Protein AF-A0A932HEV0-F1 (afdb_monomer)

Solvent-accessible surface area (backbone atoms only — not comparable to full-atom values)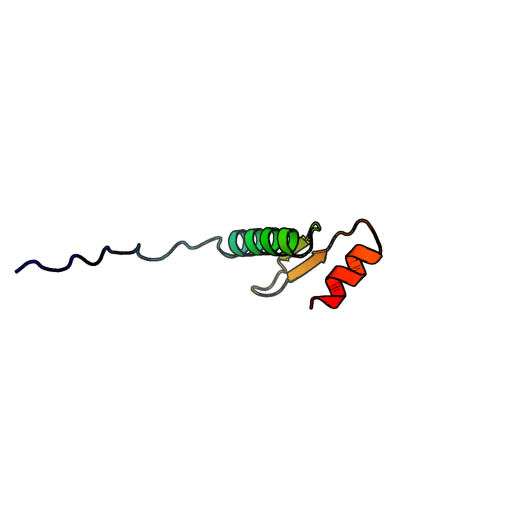: 4483 Å² total; per-residue (Å²): 133,85,83,82,81,74,75,83,84,68,87,79,90,84,81,84,76,59,65,65,55,57,48,52,51,47,25,52,50,49,17,67,75,61,73,35,60,38,43,69,46,77,42,102,47,93,96,42,62,49,79,45,74,51,70,92,47,72,67,56,47,50,63,46,61,80,73,114

Sequence (68 aa):
ERLVARAPGKSETLKRPKADRDVLRLEEELSQRLGTTVRIRAGAKKGSGTPVISYRTLDQLEATLARL

Radius of gyration: 18.94 Å; Cα contacts (8 Å, |Δi|>4): 46; chains: 1; bounding box: 30×20×66 Å

Structure (mmCIF, N/CA/C/O backbone):
data_AF-A0A932HEV0-F1
#
_entry.id   AF-A0A932HEV0-F1
#
loop_
_atom_site.group_PDB
_atom_site.id
_atom_site.type_symbol
_atom_site.label_atom_id
_atom_site.label_alt_id
_atom_site.label_comp_id
_atom_site.label_asym_id
_atom_site.label_entity_id
_atom_site.label_seq_id
_atom_site.pdbx_PDB_ins_code
_atom_site.Cartn_x
_atom_site.Cartn_y
_atom_site.Cartn_z
_atom_site.occupancy
_atom_site.B_iso_or_equiv
_atom_site.auth_seq_id
_atom_site.auth_comp_id
_atom_site.auth_asym_id
_atom_site.auth_atom_id
_atom_site.pdbx_PDB_model_num
ATOM 1 N N . GLU A 1 1 ? -12.088 1.800 -56.594 1.00 48.59 1 GLU A N 1
ATOM 2 C CA . GLU A 1 1 ? -12.677 2.587 -55.486 1.00 48.59 1 GLU A CA 1
ATOM 3 C C . GLU A 1 1 ? -11.674 2.755 -54.343 1.00 48.59 1 GLU A C 1
ATOM 5 O O . GLU A 1 1 ? -10.530 2.346 -54.508 1.00 48.59 1 GLU A O 1
ATOM 10 N N . ARG A 1 2 ? -12.034 3.475 -53.270 1.00 54.59 2 ARG A N 1
ATOM 11 C CA . ARG A 1 2 ? -11.077 4.164 -52.377 1.00 54.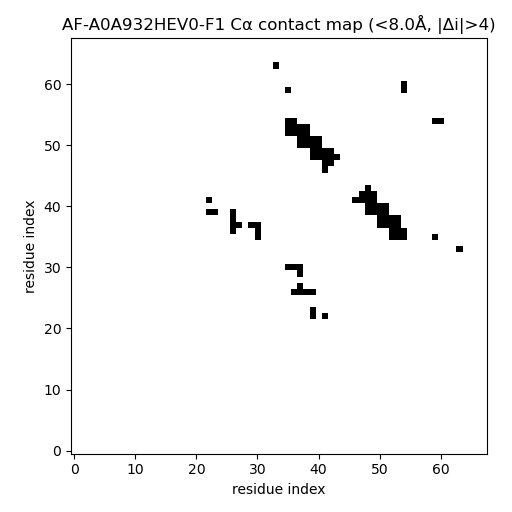59 2 ARG A CA 1
ATOM 12 C C . ARG A 1 2 ? -10.257 3.224 -51.483 1.00 54.59 2 ARG A C 1
ATOM 14 O O . ARG A 1 2 ? -10.784 2.302 -50.870 1.00 54.59 2 ARG A O 1
ATOM 21 N N . LEU A 1 3 ? -8.970 3.550 -51.352 1.00 56.16 3 LEU A N 1
ATOM 22 C CA . LEU A 1 3 ? -8.038 2.949 -50.396 1.00 56.16 3 LEU A CA 1
ATOM 23 C C . LEU A 1 3 ? -8.526 3.171 -48.956 1.00 56.16 3 LEU A C 1
ATOM 25 O O . LEU A 1 3 ? -8.786 4.305 -48.550 1.00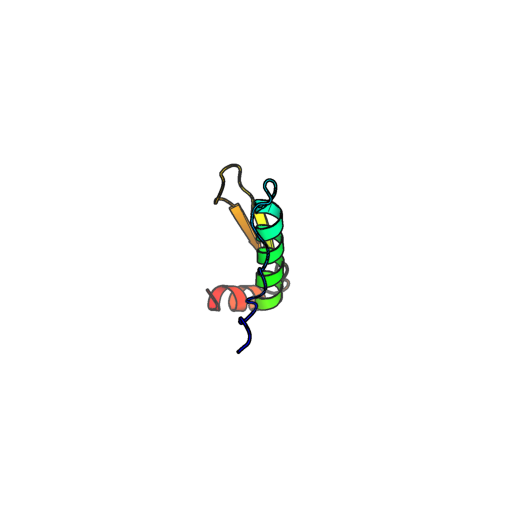 56.16 3 LEU A O 1
ATOM 29 N N . VAL A 1 4 ? -8.611 2.094 -48.173 1.00 58.00 4 VAL A N 1
ATOM 30 C CA . VAL A 1 4 ? -8.993 2.157 -46.756 1.00 58.00 4 VAL A CA 1
ATOM 31 C C . VAL A 1 4 ? -7.798 2.645 -45.939 1.00 58.00 4 VAL A C 1
ATOM 33 O O . VAL A 1 4 ? -6.876 1.884 -45.641 1.00 58.00 4 VAL A O 1
ATOM 36 N N . ALA A 1 5 ? -7.813 3.923 -45.564 1.00 56.56 5 ALA A N 1
ATOM 37 C CA . ALA A 1 5 ? -6.802 4.510 -44.694 1.00 56.56 5 ALA A CA 1
ATOM 38 C C . ALA A 1 5 ? -6.918 3.941 -43.267 1.00 56.56 5 ALA A C 1
ATOM 40 O O . ALA A 1 5 ? -7.618 4.488 -42.415 1.00 56.56 5 ALA A O 1
ATOM 41 N N . ARG A 1 6 ? -6.211 2.836 -42.990 1.00 57.78 6 ARG A N 1
ATOM 42 C CA . ARG A 1 6 ? -5.947 2.393 -41.612 1.00 57.78 6 ARG A CA 1
ATOM 43 C C . ARG A 1 6 ? -5.165 3.504 -40.914 1.00 57.78 6 ARG A C 1
ATOM 45 O O . ARG A 1 6 ? -4.041 3.807 -41.306 1.00 57.78 6 ARG A O 1
ATOM 52 N N . ALA A 1 7 ? -5.763 4.106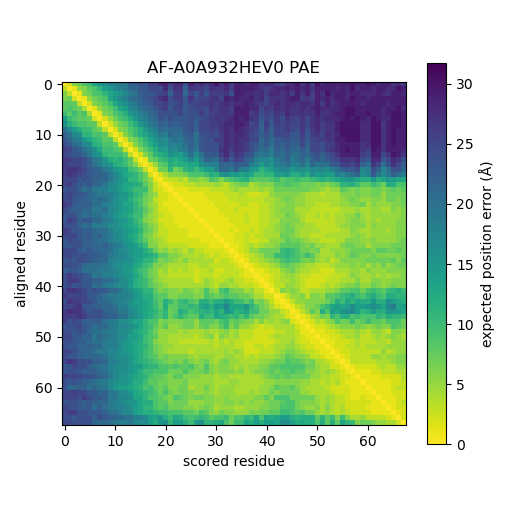 -39.890 1.00 59.59 7 ALA A N 1
ATOM 53 C CA . ALA A 1 7 ? -5.090 5.107 -39.076 1.00 59.59 7 ALA A CA 1
ATOM 54 C C . ALA A 1 7 ? -3.812 4.507 -38.451 1.00 59.59 7 ALA A C 1
ATOM 56 O O . ALA A 1 7 ? -3.889 3.427 -37.853 1.00 59.59 7 ALA A O 1
ATOM 57 N N . PRO A 1 8 ? -2.647 5.174 -38.544 1.00 51.19 8 PRO A N 1
ATOM 58 C CA . PRO A 1 8 ? -1.449 4.733 -37.846 1.00 51.19 8 PRO A CA 1
ATOM 59 C C . PRO A 1 8 ? -1.628 4.986 -36.345 1.00 51.19 8 PRO A C 1
ATOM 61 O O . PRO A 1 8 ? -1.430 6.094 -35.842 1.00 51.19 8 PRO A O 1
ATOM 64 N N . GLY A 1 9 ? -2.019 3.938 -35.620 1.00 52.09 9 GLY A N 1
ATOM 65 C CA . GLY A 1 9 ? -2.129 3.919 -34.163 1.00 52.09 9 GLY A CA 1
ATOM 66 C C . GLY A 1 9 ? -0.765 3.990 -33.472 1.00 52.09 9 GLY A C 1
ATOM 67 O O . GLY A 1 9 ? -0.337 3.006 -32.889 1.00 52.09 9 GLY A O 1
ATOM 68 N N . LYS A 1 10 ? -0.120 5.162 -33.553 1.00 53.97 10 LYS A N 1
ATOM 69 C CA . LYS A 1 10 ? 1.051 5.643 -32.793 1.00 53.97 10 LYS A CA 1
ATOM 70 C C . LYS A 1 10 ? 2.192 4.639 -32.567 1.00 53.97 10 LYS A C 1
ATOM 72 O O . LYS A 1 10 ? 2.184 3.856 -31.620 1.00 53.97 10 LYS A O 1
ATOM 77 N N . SER A 1 11 ? 3.253 4.812 -33.355 1.00 50.16 11 SER A N 1
ATOM 78 C CA . SER A 1 11 ? 4.585 4.273 -33.081 1.00 50.16 11 SER A CA 1
ATOM 79 C C . SER A 1 11 ? 5.059 4.556 -31.647 1.00 50.16 11 SER A C 1
ATOM 81 O O . SER A 1 11 ? 5.140 5.698 -31.206 1.00 50.16 11 SER A O 1
ATOM 83 N N . GLU A 1 12 ? 5.380 3.468 -30.954 1.00 54.28 12 GLU A N 1
ATOM 84 C CA . GLU A 1 12 ? 6.707 3.175 -30.401 1.00 54.28 12 GLU A CA 1
ATOM 85 C C . GLU A 1 12 ? 7.451 4.184 -29.497 1.00 54.28 12 GLU A C 1
ATOM 87 O O . GLU A 1 12 ? 7.781 5.313 -29.841 1.00 54.28 12 GLU A O 1
ATOM 92 N N . THR A 1 13 ? 7.969 3.610 -28.404 1.00 50.34 13 THR A N 1
ATOM 93 C CA . THR A 1 13 ? 9.227 3.975 -27.722 1.00 50.34 13 THR A CA 1
ATOM 94 C C . THR A 1 13 ? 9.307 5.268 -26.896 1.00 50.34 13 THR A C 1
ATOM 96 O O . THR A 1 13 ? 9.888 6.260 -27.317 1.00 50.34 13 THR A O 1
ATOM 99 N N . LEU A 1 14 ? 8.972 5.161 -25.599 1.00 51.84 14 LEU A N 1
ATOM 100 C CA . LEU A 1 14 ? 9.589 6.001 -24.559 1.00 51.84 14 LEU A CA 1
ATOM 101 C C . LEU A 1 14 ? 10.223 5.205 -23.408 1.00 51.84 14 LEU A C 1
ATOM 103 O O . LEU A 1 14 ? 9.641 4.277 -22.846 1.00 51.84 14 LEU A O 1
ATOM 107 N N . LYS A 1 15 ? 11.466 5.610 -23.108 1.00 53.56 15 LYS A N 1
ATOM 108 C CA . LYS A 1 15 ? 12.499 4.946 -22.295 1.00 53.56 15 LYS A CA 1
ATOM 109 C C . LYS A 1 15 ? 13.382 6.068 -21.705 1.00 53.56 15 LYS A C 1
ATOM 111 O O . LYS A 1 15 ? 13.842 6.891 -22.485 1.00 53.56 1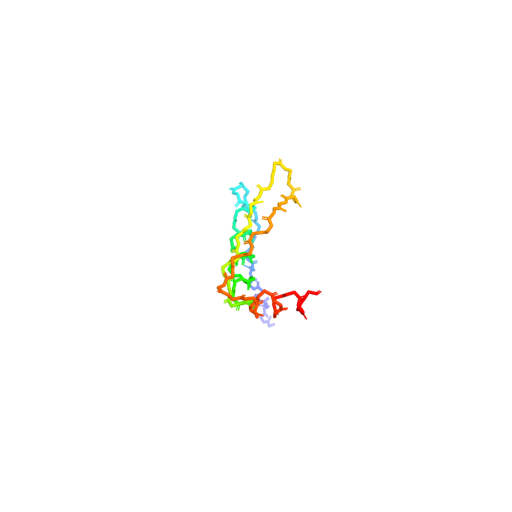5 LYS A O 1
ATOM 116 N N . ARG A 1 16 ? 13.748 6.171 -20.425 1.00 48.94 16 ARG A N 1
ATOM 117 C CA . ARG A 1 16 ? 13.123 5.774 -19.136 1.00 48.94 16 ARG A CA 1
ATOM 118 C C . ARG A 1 16 ? 12.183 6.914 -18.657 1.00 48.94 16 ARG A C 1
ATOM 120 O O . ARG A 1 16 ? 12.262 7.977 -19.267 1.00 48.94 16 ARG A O 1
ATOM 127 N N . PRO A 1 17 ? 11.348 6.784 -17.598 1.00 49.53 17 PRO A N 1
ATOM 128 C CA . PRO A 1 17 ? 11.138 5.682 -16.651 1.00 49.53 17 PRO A CA 1
ATOM 129 C C . PRO A 1 17 ? 9.747 5.034 -16.792 1.00 49.53 17 PRO A C 1
ATOM 131 O O . PRO A 1 17 ? 8.713 5.635 -16.510 1.00 49.53 17 PRO A O 1
ATOM 134 N N . LYS A 1 18 ? 9.724 3.775 -17.240 1.00 52.72 18 LYS A N 1
ATOM 135 C CA . LYS A 1 18 ? 8.478 3.014 -17.402 1.00 52.72 18 LYS A CA 1
ATOM 136 C C . LYS A 1 18 ? 8.031 2.322 -16.102 1.00 52.72 18 LYS A C 1
ATOM 138 O O . LYS A 1 18 ? 6.838 2.237 -15.851 1.00 52.72 18 LYS A O 1
ATOM 143 N N . ALA A 1 19 ? 8.988 1.923 -15.256 1.00 57.69 19 ALA A N 1
ATOM 144 C CA . ALA A 1 19 ? 8.725 1.243 -13.987 1.00 57.69 19 ALA A CA 1
ATOM 145 C C . ALA A 1 19 ? 7.793 2.057 -13.079 1.00 57.69 19 ALA A C 1
ATOM 147 O O . ALA A 1 19 ? 6.735 1.565 -12.722 1.00 57.69 19 ALA A O 1
ATOM 148 N N . ASP A 1 20 ? 8.131 3.310 -12.781 1.00 66.88 20 ASP A N 1
ATOM 149 C CA . ASP A 1 20 ? 7.389 4.137 -11.825 1.00 66.88 20 ASP A CA 1
ATOM 150 C C . ASP A 1 20 ? 5.948 4.417 -12.276 1.00 66.88 20 ASP A C 1
ATOM 152 O O . ASP A 1 20 ? 5.041 4.420 -11.454 1.00 66.88 20 ASP A O 1
ATOM 156 N N . ARG A 1 21 ? 5.702 4.587 -13.585 1.00 71.56 21 ARG A N 1
ATOM 157 C CA . ARG A 1 21 ? 4.342 4.789 -14.121 1.00 71.56 21 ARG A CA 1
ATOM 158 C C . ARG A 1 21 ? 3.497 3.519 -14.141 1.00 71.56 21 ARG A C 1
ATOM 160 O O . ARG A 1 21 ? 2.306 3.602 -13.857 1.00 71.56 21 ARG A O 1
ATOM 167 N N . ASP A 1 22 ? 4.081 2.375 -14.494 1.00 77.94 22 ASP A N 1
ATOM 168 C CA . ASP A 1 22 ? 3.362 1.098 -14.430 1.00 77.94 22 ASP A CA 1
ATOM 169 C C . ASP A 1 22 ? 3.105 0.696 -12.964 1.00 77.94 22 ASP A C 1
ATOM 171 O O . ASP A 1 22 ? 2.025 0.206 -12.656 1.00 77.94 22 ASP A O 1
ATOM 175 N N . VAL A 1 23 ? 4.043 0.984 -12.050 1.00 79.50 23 VAL A N 1
ATOM 176 C CA . VAL A 1 23 ? 3.891 0.782 -10.599 1.00 79.50 23 VAL A CA 1
ATOM 177 C C . VAL A 1 23 ? 2.805 1.688 -10.017 1.00 79.50 23 VAL A C 1
ATOM 179 O O . VAL A 1 23 ? 1.894 1.155 -9.396 1.00 79.50 23 VAL A O 1
ATOM 182 N N 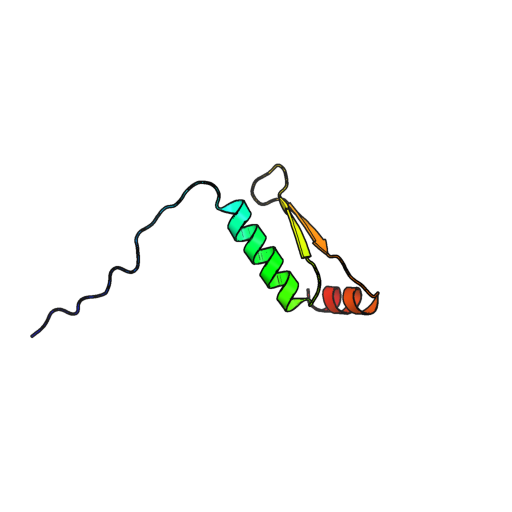. LEU A 1 24 ? 2.825 3.000 -10.288 1.00 83.12 24 LEU A N 1
ATOM 183 C CA . LEU A 1 24 ? 1.776 3.937 -9.854 1.00 83.12 24 LEU A CA 1
ATOM 184 C C . LEU A 1 24 ? 0.388 3.507 -10.338 1.00 83.12 24 LEU A C 1
ATOM 186 O O . LEU A 1 24 ? -0.560 3.487 -9.560 1.00 83.12 24 LEU A O 1
ATOM 190 N N . ARG A 1 25 ? 0.267 3.090 -11.605 1.00 85.94 25 ARG A N 1
ATOM 191 C CA . ARG A 1 25 ? -0.994 2.552 -12.131 1.00 85.94 25 ARG A CA 1
ATOM 192 C C . ARG A 1 25 ? -1.426 1.280 -11.395 1.00 85.94 25 ARG A C 1
ATOM 194 O 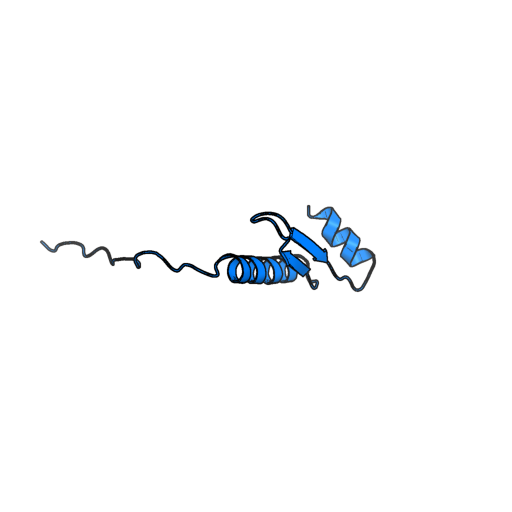O . ARG A 1 25 ? -2.618 1.115 -11.159 1.00 85.94 25 ARG A O 1
ATOM 201 N N . LEU A 1 26 ? -0.493 0.388 -11.056 1.00 85.69 26 LEU A N 1
ATOM 202 C CA . LEU A 1 26 ? -0.800 -0.831 -10.306 1.00 85.69 26 LEU A CA 1
ATOM 203 C C . LEU A 1 26 ? -1.218 -0.507 -8.861 1.00 85.69 26 LEU A C 1
ATOM 205 O O . LEU A 1 26 ? -2.160 -1.108 -8.360 1.00 85.69 26 LEU A O 1
ATOM 209 N N . GLU A 1 27 ? -0.564 0.461 -8.210 1.00 86.44 27 GLU A N 1
ATOM 210 C CA . GLU A 1 27 ? -0.956 0.994 -6.898 1.00 86.44 27 GLU A CA 1
ATOM 211 C C . GLU A 1 27 ? -2.385 1.554 -6.938 1.00 86.44 27 GLU A C 1
ATOM 213 O O . GLU A 1 27 ? -3.205 1.184 -6.099 1.00 86.44 27 GLU A O 1
ATOM 218 N N . GLU A 1 28 ? -2.711 2.389 -7.931 1.00 88.12 28 GLU A N 1
ATOM 219 C CA . GLU A 1 28 ? -4.052 2.958 -8.108 1.00 88.12 28 GLU A CA 1
ATOM 220 C C . GLU A 1 28 ? -5.112 1.890 -8.415 1.00 88.12 28 GLU A C 1
ATOM 222 O O . GLU A 1 28 ? -6.171 1.896 -7.788 1.00 88.12 28 GLU A O 1
ATOM 227 N N . GLU A 1 29 ? -4.845 0.951 -9.331 1.00 87.75 29 GLU A N 1
ATOM 228 C CA . GLU A 1 29 ? -5.802 -0.106 -9.688 1.00 87.75 29 GLU A CA 1
ATOM 229 C C . GLU A 1 29 ? -6.068 -1.047 -8.506 1.00 87.75 29 GLU A C 1
ATOM 231 O O . GLU A 1 29 ? -7.223 -1.329 -8.180 1.00 87.75 29 GLU A O 1
ATOM 236 N N . LEU A 1 30 ? -5.010 -1.505 -7.827 1.00 85.12 30 LEU A N 1
ATOM 237 C CA . LEU A 1 30 ? -5.140 -2.334 -6.631 1.00 85.12 30 LEU A CA 1
ATOM 238 C C . LEU A 1 30 ? -5.880 -1.568 -5.531 1.00 85.12 30 LEU A C 1
ATOM 240 O O . LEU A 1 30 ? -6.784 -2.127 -4.915 1.00 85.12 30 LEU A O 1
ATOM 244 N N . SER A 1 31 ? -5.573 -0.283 -5.337 1.00 85.88 31 SER A N 1
ATOM 245 C CA . SER A 1 31 ? -6.257 0.574 -4.365 1.00 85.88 31 SER A CA 1
ATOM 246 C C . SER A 1 31 ? -7.755 0.719 -4.656 1.00 85.88 31 SER A C 1
ATOM 248 O O . SER A 1 31 ? -8.578 0.586 -3.749 1.00 85.88 31 SER A O 1
ATOM 250 N N . GLN A 1 32 ? -8.134 0.897 -5.927 1.00 85.50 32 GLN A N 1
ATOM 251 C CA . GLN A 1 32 ? -9.536 0.938 -6.354 1.00 85.50 32 GLN A CA 1
ATOM 252 C C . GLN A 1 32 ? -10.252 -0.410 -6.184 1.00 85.50 32 GLN A C 1
ATOM 254 O O . GLN A 1 32 ? -11.396 -0.432 -5.735 1.00 85.50 32 GLN A O 1
ATOM 259 N N . ARG A 1 33 ? -9.602 -1.536 -6.511 1.00 82.31 33 ARG A N 1
ATOM 260 C CA . ARG A 1 33 ? -10.205 -2.878 -6.391 1.00 82.31 33 ARG A CA 1
ATOM 261 C C . ARG A 1 33 ? -10.352 -3.364 -4.953 1.00 82.31 33 ARG A C 1
ATOM 263 O O . ARG A 1 33 ? -11.318 -4.058 -4.649 1.00 82.31 33 ARG A O 1
ATOM 270 N N . LEU A 1 34 ? -9.384 -3.040 -4.101 1.00 79.69 34 LEU A N 1
ATOM 271 C CA . LEU A 1 34 ? -9.331 -3.451 -2.695 1.00 79.69 34 LEU A CA 1
ATOM 272 C C . LEU A 1 34 ? -10.012 -2.434 -1.766 1.00 79.69 34 LEU A C 1
ATOM 274 O O . LEU A 1 34 ? -10.209 -2.710 -0.585 1.00 79.69 34 LEU A O 1
ATOM 278 N N . GLY A 1 35 ? -10.363 -1.248 -2.277 1.00 82.12 35 GLY A N 1
ATOM 279 C CA . GLY A 1 35 ? -10.953 -0.165 -1.491 1.00 82.12 35 GLY A CA 1
ATOM 280 C C . GLY A 1 35 ? -10.016 0.370 -0.402 1.00 82.12 35 GLY A C 1
ATOM 281 O O . GLY A 1 35 ? -10.489 0.868 0.620 1.00 82.12 35 GLY A O 1
ATOM 282 N N . THR A 1 36 ? -8.697 0.227 -0.571 1.00 84.19 36 THR A N 1
ATOM 283 C CA . THR A 1 36 ? -7.712 0.551 0.468 1.00 84.19 36 THR A CA 1
ATOM 284 C C . THR A 1 36 ? -6.369 0.995 -0.095 1.00 84.19 36 THR A C 1
ATOM 286 O O . THR A 1 36 ? -5.993 0.600 -1.190 1.00 84.19 36 THR A O 1
ATOM 289 N N . THR A 1 37 ? -5.600 1.789 0.651 1.00 85.25 37 THR A N 1
ATOM 290 C CA . THR A 1 37 ? -4.331 2.339 0.152 1.00 85.25 37 THR A CA 1
ATOM 291 C C . THR A 1 37 ? -3.262 1.255 -0.016 1.00 85.25 37 THR A C 1
ATOM 293 O O . THR A 1 37 ? -2.610 0.847 0.949 1.00 85.25 37 THR A O 1
ATOM 296 N N . VAL A 1 38 ? -3.036 0.840 -1.262 1.00 86.38 38 VAL A N 1
ATOM 297 C CA . VAL A 1 38 ? -1.911 -0.011 -1.669 1.00 86.38 38 VAL A CA 1
ATOM 298 C C . VAL A 1 38 ? -0.746 0.861 -2.119 1.00 86.38 38 VAL A C 1
ATOM 300 O O . VAL A 1 38 ? -0.938 1.840 -2.837 1.00 86.38 38 VAL A O 1
ATOM 303 N N . ARG A 1 39 ? 0.468 0.508 -1.690 1.00 86.44 39 ARG A N 1
ATOM 304 C CA . ARG A 1 39 ? 1.695 1.222 -2.039 1.00 86.44 39 ARG A CA 1
ATOM 305 C C . ARG A 1 39 ? 2.825 0.249 -2.360 1.00 86.44 39 ARG A C 1
ATOM 307 O O . ARG A 1 39 ? 3.171 -0.582 -1.529 1.00 86.44 39 ARG A O 1
ATOM 314 N N . ILE A 1 40 ? 3.424 0.330 -3.537 1.00 84.31 40 ILE A N 1
ATOM 315 C CA . ILE A 1 40 ? 4.413 -0.630 -4.032 1.00 84.31 40 ILE A CA 1
ATOM 316 C C . ILE A 1 40 ? 5.801 -0.006 -3.938 1.00 84.31 40 ILE A C 1
ATOM 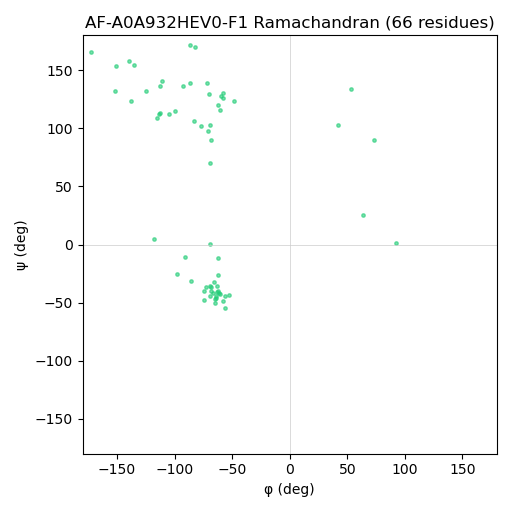318 O O . ILE A 1 40 ? 6.157 0.919 -4.665 1.00 84.31 40 ILE A O 1
ATOM 322 N N . ARG A 1 41 ? 6.640 -0.552 -3.057 1.00 84.06 41 ARG A N 1
ATOM 323 C CA . ARG A 1 41 ? 8.057 -0.187 -3.005 1.00 84.06 41 ARG A CA 1
ATOM 324 C C . ARG A 1 41 ? 8.817 -0.986 -4.056 1.00 84.06 41 ARG A C 1
ATOM 326 O O . ARG A 1 41 ? 9.043 -2.181 -3.870 1.00 84.06 41 ARG A O 1
ATOM 333 N N . ALA A 1 42 ? 9.223 -0.333 -5.143 1.00 77.00 42 ALA A N 1
ATOM 334 C CA . ALA A 1 42 ? 10.145 -0.921 -6.111 1.00 77.00 42 ALA A CA 1
ATOM 335 C C . ALA A 1 42 ? 11.463 -1.310 -5.413 1.00 77.00 42 ALA A C 1
ATOM 337 O O . ALA A 1 42 ? 12.079 -0.497 -4.722 1.00 77.00 42 ALA A O 1
ATOM 338 N N . GLY A 1 43 ? 11.876 -2.568 -5.561 1.00 74.38 43 GLY A N 1
ATOM 339 C CA . GLY A 1 43 ? 13.121 -3.081 -5.001 1.00 74.38 43 GLY A CA 1
ATOM 340 C C . GLY A 1 43 ? 14.329 -2.754 -5.882 1.00 74.38 43 GLY A C 1
ATOM 341 O O . GLY A 1 43 ? 14.198 -2.367 -7.040 1.00 74.38 43 GLY A O 1
ATOM 342 N N . ALA A 1 44 ? 15.533 -2.990 -5.356 1.00 71.50 44 ALA A N 1
ATOM 343 C CA . ALA A 1 44 ? 16.791 -2.728 -6.069 1.00 71.50 44 ALA A CA 1
ATOM 344 C C . ALA A 1 44 ? 16.988 -3.561 -7.359 1.00 71.50 44 ALA A C 1
ATOM 346 O O . ALA A 1 44 ? 17.893 -3.280 -8.143 1.00 71.50 44 ALA A O 1
ATOM 347 N N . LYS A 1 45 ? 16.159 -4.590 -7.592 1.00 74.25 45 LYS A N 1
ATOM 348 C CA . LYS A 1 45 ? 16.161 -5.416 -8.807 1.00 74.25 45 LYS A CA 1
ATOM 349 C C . LYS A 1 45 ? 14.880 -5.196 -9.607 1.00 74.25 45 LYS A C 1
ATOM 351 O O . LYS A 1 45 ? 13.777 -5.193 -9.069 1.00 74.25 45 LYS A O 1
ATOM 356 N N . LYS A 1 46 ? 15.034 -5.062 -10.924 1.00 66.88 46 LYS A N 1
ATOM 357 C CA . LYS A 1 46 ? 13.932 -4.865 -11.870 1.00 66.88 46 LYS A CA 1
ATOM 358 C C . LYS A 1 46 ? 12.991 -6.078 -11.854 1.00 66.88 46 LYS A C 1
ATOM 360 O O . LYS A 1 46 ? 13.423 -7.180 -12.170 1.00 66.88 46 LYS A O 1
ATOM 365 N N . GLY A 1 47 ? 11.720 -5.858 -11.514 1.00 71.12 47 GLY A N 1
ATOM 366 C CA . GLY A 1 47 ? 10.722 -6.925 -11.341 1.00 71.12 47 GLY A CA 1
ATOM 367 C C . GLY A 1 47 ? 10.598 -7.457 -9.907 1.00 71.12 47 GLY A C 1
ATOM 368 O O . GLY A 1 47 ? 9.789 -8.343 -9.666 1.00 71.12 47 GLY A O 1
ATOM 369 N N . SER A 1 48 ? 11.354 -6.915 -8.949 1.00 75.75 48 SER A N 1
ATOM 370 C CA . SER A 1 48 ? 11.188 -7.187 -7.519 1.00 75.75 48 SER A CA 1
ATOM 371 C C . SER A 1 48 ? 10.659 -5.943 -6.807 1.00 75.75 48 SER A C 1
ATOM 373 O O . SER A 1 48 ? 11.093 -4.827 -7.091 1.00 75.75 48 SER A O 1
ATOM 375 N N . GLY A 1 49 ? 9.753 -6.121 -5.852 1.00 80.00 49 GLY A N 1
ATOM 376 C CA . GLY A 1 49 ? 9.212 -5.037 -5.039 1.00 80.00 49 GLY A CA 1
ATOM 377 C C . GLY A 1 49 ? 8.337 -5.569 -3.912 1.00 80.00 49 GLY A C 1
ATOM 378 O O . GLY A 1 49 ? 7.961 -6.739 -3.914 1.00 80.00 49 GLY A O 1
ATOM 379 N N . THR A 1 50 ? 8.028 -4.708 -2.949 1.00 85.88 50 THR A N 1
ATOM 380 C CA . THR A 1 50 ? 7.196 -5.046 -1.791 1.00 85.88 50 THR A CA 1
ATOM 381 C C . THR A 1 50 ? 5.890 -4.256 -1.866 1.00 85.88 50 THR A C 1
ATOM 383 O O . THR A 1 50 ? 5.935 -3.029 -1.724 1.00 85.88 50 THR A O 1
ATOM 386 N N . PRO A 1 51 ? 4.733 -4.907 -2.085 1.00 84.00 51 PRO A N 1
ATOM 387 C CA . PRO A 1 51 ? 3.442 -4.267 -1.886 1.00 84.00 51 PRO A CA 1
ATOM 388 C C . PRO A 1 51 ? 3.211 -4.057 -0.384 1.00 84.00 51 PRO A C 1
ATOM 390 O O . PRO A 1 51 ? 3.370 -4.968 0.425 1.00 84.00 51 PRO A O 1
ATOM 393 N N . VAL A 1 52 ? 2.851 -2.835 -0.012 1.00 87.25 52 VAL A N 1
ATOM 394 C CA . VAL A 1 52 ? 2.497 -2.412 1.341 1.00 87.25 52 VAL A CA 1
ATOM 395 C C . VAL A 1 52 ? 1.029 -2.015 1.302 1.00 87.25 52 VAL A C 1
ATOM 397 O O . VAL A 1 52 ? 0.667 -1.006 0.698 1.00 87.25 52 VAL A O 1
ATOM 400 N N . ILE A 1 53 ? 0.180 -2.829 1.916 1.00 86.19 53 ILE A N 1
ATOM 401 C CA . ILE A 1 53 ? -1.266 -2.618 1.953 1.00 86.19 53 ILE A CA 1
ATOM 402 C C . ILE A 1 53 ? -1.592 -1.986 3.303 1.00 86.19 53 ILE A C 1
ATOM 404 O O . ILE A 1 53 ? -1.379 -2.598 4.347 1.00 86.19 53 ILE A O 1
ATOM 408 N N . SER A 1 54 ? -2.078 -0.748 3.288 1.00 86.44 54 SER A N 1
ATOM 409 C CA . SER A 1 54 ? -2.623 -0.107 4.488 1.00 86.44 54 SER A CA 1
ATOM 410 C C . SER A 1 54 ? -4.092 -0.490 4.605 1.00 86.44 54 SER A C 1
ATOM 412 O O . SER A 1 54 ? -4.791 -0.476 3.596 1.00 86.44 54 SER A O 1
ATOM 414 N N . TYR A 1 55 ? -4.579 -0.790 5.805 1.00 84.62 55 TYR A N 1
ATOM 415 C CA . TYR A 1 55 ? -5.986 -1.103 6.073 1.00 84.62 55 TYR A CA 1
ATOM 416 C C . TYR A 1 55 ? -6.459 -0.373 7.336 1.00 84.62 55 TYR A C 1
ATOM 418 O O . TYR A 1 55 ? -5.652 -0.011 8.193 1.00 84.62 55 TYR A O 1
ATOM 426 N N . ARG A 1 56 ? -7.766 -0.110 7.434 1.00 84.94 56 ARG A N 1
ATOM 427 C CA . ARG A 1 56 ? -8.398 0.581 8.574 1.00 84.94 56 ARG A CA 1
ATOM 428 C C . ARG A 1 56 ? -9.033 -0.370 9.588 1.00 84.94 56 ARG A C 1
ATOM 430 O O . ARG A 1 56 ? -9.183 0.007 10.745 1.00 84.94 56 ARG A O 1
ATOM 437 N N . THR A 1 57 ? -9.417 -1.571 9.164 1.00 86.12 57 THR A N 1
ATOM 438 C CA . THR A 1 57 ? -10.085 -2.588 9.991 1.00 86.12 57 THR A CA 1
ATOM 439 C C . THR A 1 57 ? -9.544 -3.978 9.665 1.00 86.12 57 THR A C 1
ATOM 441 O O . THR A 1 57 ? -9.012 -4.199 8.578 1.00 86.12 57 THR A O 1
ATOM 444 N N . LEU A 1 58 ? -9.685 -4.924 10.600 1.00 87.81 58 LEU A N 1
ATOM 445 C CA . LEU A 1 58 ? -9.294 -6.321 10.375 1.00 87.81 58 LEU A CA 1
ATOM 446 C C . LEU A 1 58 ? -10.129 -6.966 9.253 1.00 87.81 58 LEU A C 1
ATOM 448 O O . LEU A 1 58 ? -9.575 -7.618 8.378 1.00 87.81 58 LEU A O 1
ATOM 452 N N . ASP A 1 59 ? -11.431 -6.677 9.225 1.00 86.06 59 ASP A N 1
ATOM 453 C CA . ASP A 1 59 ? -12.369 -7.079 8.167 1.00 86.06 59 ASP A CA 1
ATOM 454 C C . ASP A 1 59 ? -11.886 -6.685 6.754 1.00 86.06 59 ASP A C 1
ATOM 456 O O . ASP A 1 59 ? -11.883 -7.507 5.843 1.00 86.06 59 ASP A O 1
ATOM 460 N N . GLN A 1 60 ? -11.358 -5.467 6.579 1.00 84.12 60 GLN A N 1
ATOM 461 C CA . GLN A 1 60 ? -10.811 -5.017 5.293 1.00 84.12 60 GLN A CA 1
ATOM 462 C C . GLN A 1 60 ? -9.551 -5.799 4.874 1.00 84.12 60 GLN A C 1
ATOM 464 O O . GLN A 1 60 ? -9.320 -6.006 3.678 1.00 84.12 60 GLN A O 1
ATOM 469 N N . LEU A 1 61 ? -8.733 -6.236 5.839 1.00 86.19 61 LEU A N 1
ATOM 470 C CA . LEU A 1 61 ? -7.588 -7.108 5.575 1.00 86.19 61 LEU A CA 1
ATOM 471 C C . LEU A 1 61 ? -8.056 -8.512 5.165 1.00 86.19 61 LEU A C 1
ATOM 473 O O . LEU A 1 61 ? -7.547 -9.048 4.184 1.00 86.19 61 LEU A O 1
ATOM 477 N N . GLU A 1 62 ? -9.049 -9.086 5.846 1.00 86.25 62 GLU A N 1
ATOM 478 C CA . GLU A 1 62 ? -9.608 -10.392 5.471 1.00 86.25 62 GLU A CA 1
ATOM 479 C C . GLU A 1 62 ? -10.280 -10.351 4.092 1.00 86.25 62 GLU A C 1
ATOM 481 O O . GLU A 1 62 ? -9.988 -11.188 3.241 1.00 86.25 62 GLU A O 1
ATOM 486 N N . ALA A 1 63 ? -11.080 -9.320 3.805 1.00 83.69 63 ALA A N 1
ATOM 487 C CA . ALA A 1 63 ? -11.700 -9.106 2.495 1.00 83.69 63 ALA A CA 1
ATOM 488 C C . ALA A 1 63 ? -10.677 -8.885 1.360 1.00 83.69 63 ALA A C 1
ATOM 490 O O . ALA A 1 63 ? -10.973 -9.169 0.197 1.00 83.69 63 ALA A O 1
ATOM 491 N N . THR A 1 64 ? -9.479 -8.391 1.691 1.00 82.94 64 THR A N 1
ATOM 492 C CA . THR A 1 64 ? -8.333 -8.287 0.773 1.00 82.94 64 THR A CA 1
ATOM 493 C C . THR A 1 64 ? -7.699 -9.654 0.519 1.00 82.94 64 THR A C 1
ATOM 495 O O . THR A 1 64 ? -7.456 -10.014 -0.631 1.00 82.94 64 THR A O 1
ATOM 498 N N . LEU A 1 65 ? -7.444 -10.425 1.581 1.00 82.62 65 LEU A N 1
ATOM 499 C CA . LEU A 1 65 ? -6.803 -11.741 1.506 1.00 82.62 65 LEU A CA 1
ATOM 500 C C . LEU A 1 65 ? -7.696 -12.794 0.838 1.00 82.62 65 LEU A C 1
ATOM 502 O O . LEU A 1 65 ? -7.199 -13.598 0.060 1.00 82.62 65 LEU A O 1
ATOM 506 N N . ALA A 1 66 ? -9.011 -12.748 1.063 1.00 85.06 66 ALA A N 1
ATOM 507 C CA . ALA A 1 66 ? -9.996 -13.651 0.461 1.00 85.06 66 ALA A CA 1
ATOM 508 C C . ALA A 1 66 ? -10.213 -13.443 -1.056 1.00 85.06 66 ALA A C 1
ATOM 510 O O . ALA A 1 66 ? -11.065 -14.098 -1.657 1.00 85.06 66 ALA A O 1
ATOM 511 N N . ARG A 1 67 ? -9.495 -12.492 -1.668 1.00 74.19 67 ARG A N 1
ATOM 512 C CA . ARG A 1 67 ? -9.649 -12.066 -3.069 1.00 74.19 67 ARG A CA 1
ATOM 513 C C . ARG A 1 67 ? -8.390 -12.296 -3.920 1.00 74.19 67 ARG A C 1
ATOM 515 O O . ARG A 1 67 ? -8.373 -11.868 -5.076 1.00 74.19 67 ARG A O 1
ATOM 522 N N . LEU A 1 68 ? -7.371 -12.927 -3.328 1.00 68.75 68 LEU A N 1
ATOM 523 C CA . LEU A 1 68 ? -6.112 -13.380 -3.934 1.00 68.75 68 LEU A CA 1
ATOM 524 C C . LEU A 1 68 ? -6.184 -14.871 -4.297 1.00 68.75 68 LEU A C 1
ATOM 526 O O . LEU A 1 68 ? -5.596 -15.211 -5.346 1.00 68.75 68 LEU A O 1
#

pLDDT: mean 73.91, std 13.73, range [48.59, 88.12]

Nearest PDB structures (foldseek):
  5noc-assembly1_B  TM=8.702E-01  e=1.218E-01  Bacillus subtilis subsp. subtilis str. 168
  7mp7-assembly1_A  TM=5.659E-01  e=1.353E+00  Thermus thermophilus
  6y2c-assembly1_A  TM=5.858E-01  e=1.654E+00  Homo sapiens

Foldseek 3Di:
DDDDPDDPPDDDDDDPDPVVVVQVVVQVVLCVVLVFRWHWADDPDDPDIDIDTDDDDPVSVVSSVVVD

Mean predicted ali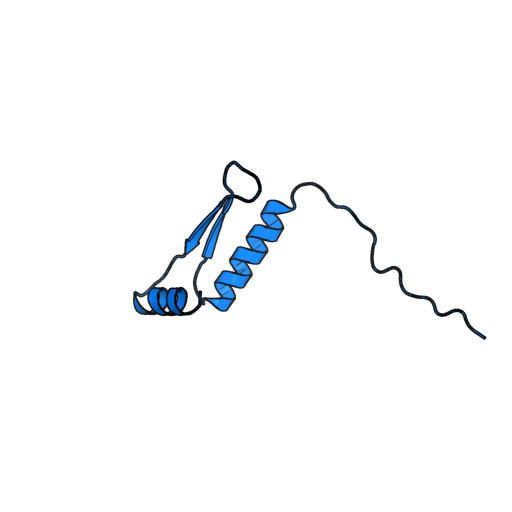gned error: 12.18 Å

Secondary structure (DSSP, 8-state):
---------------S-HHHHHHHHHHHHHHHHHTS-EEEEE-SSTT-EEEEE--SSHHHHHHHHTT-